Protein AF-A0A1Q6KIQ5-F1 (afdb_monomer_lite)

Radius of gyration: 28.51 Å; chains: 1; bounding box: 47×55×79 Å

Secondary structure (DSSP, 8-state):
-HHHHHHHHHHHHHHTHHHHHHHHHHHHHHHHHHHHHHHHHHHHHHHHHHHHHHHT--S-----TT---HHHHHHHHTSTT--------EEEEEEEETTEEEEEEEE---SSSSPPP--SS---SSTT-----HHHHHHTT--TT-----

Structure (mmCIF, N/CA/C/O backbone):
data_AF-A0A1Q6KIQ5-F1
#
_entry.id   AF-A0A1Q6KIQ5-F1
#
loop_
_atom_site.group_PDB
_atom_site.id
_atom_site.type_symbol
_atom_site.label_atom_id
_atom_site.label_alt_id
_atom_site.label_comp_id
_atom_site.label_asym_id
_atom_site.label_entity_id
_atom_site.label_seq_id
_atom_site.pdbx_PDB_ins_code
_atom_site.Cartn_x
_atom_site.Cartn_y
_atom_site.Cartn_z
_atom_site.occupancy
_atom_site.B_iso_or_equiv
_atom_site.auth_seq_id
_atom_site.auth_comp_id
_atom_site.auth_asym_id
_atom_site.auth_atom_id
_atom_site.pdbx_PDB_model_num
ATOM 1 N N . MET A 1 1 ? -16.062 28.911 47.252 1.00 58.94 1 MET A N 1
ATOM 2 C CA . MET A 1 1 ? -17.415 28.536 46.757 1.00 58.94 1 MET A CA 1
ATOM 3 C C . MET A 1 1 ? -17.398 27.564 45.569 1.00 58.94 1 MET A C 1
ATOM 5 O O . MET A 1 1 ? -18.217 26.653 45.575 1.00 58.94 1 MET A O 1
ATOM 9 N N . LYS A 1 2 ? -16.454 27.663 44.613 1.00 57.84 2 LYS A N 1
ATOM 10 C CA . LYS A 1 2 ? -16.356 26.760 43.439 1.00 57.84 2 LYS A CA 1
ATOM 11 C C . LYS A 1 2 ? -16.316 25.251 43.774 1.00 57.84 2 LYS A C 1
ATOM 13 O O . LYS A 1 2 ? -17.061 24.479 43.181 1.00 57.84 2 LYS A O 1
ATOM 18 N N . ASN A 1 3 ? -15.563 24.837 44.799 1.00 71.06 3 ASN A N 1
ATOM 19 C CA . ASN A 1 3 ? -15.445 23.413 45.170 1.00 71.06 3 ASN A CA 1
ATOM 20 C C . ASN A 1 3 ? -16.732 22.791 45.744 1.00 71.06 3 ASN A C 1
ATOM 22 O O . ASN A 1 3 ? -16.953 21.591 45.592 1.00 71.06 3 ASN A O 1
ATOM 26 N N . LYS A 1 4 ? -17.608 23.584 46.382 1.00 82.38 4 LYS A N 1
ATOM 27 C CA . LYS A 1 4 ? -18.883 23.071 46.921 1.00 82.38 4 LYS A CA 1
ATOM 28 C C . LYS A 1 4 ? -19.894 22.777 45.807 1.00 82.38 4 LYS A C 1
ATOM 30 O O . LYS A 1 4 ? -20.629 21.802 45.917 1.00 82.38 4 LYS A O 1
ATOM 35 N N . LEU A 1 5 ? -19.887 23.572 44.734 1.00 86.25 5 LEU A N 1
ATOM 36 C CA . LEU A 1 5 ? -20.723 23.372 43.544 1.00 86.25 5 LEU A CA 1
ATOM 37 C C . LEU A 1 5 ? -20.351 22.087 42.799 1.00 86.25 5 LEU A C 1
ATOM 39 O O . LEU A 1 5 ? -21.216 21.245 42.577 1.00 86.25 5 LEU A O 1
ATOM 43 N N . LEU A 1 6 ? -19.061 21.890 42.505 1.00 86.69 6 LEU A N 1
ATOM 44 C CA . LEU A 1 6 ? -18.569 20.666 41.859 1.00 86.69 6 LEU A CA 1
ATOM 45 C C . LEU A 1 6 ? -18.907 19.419 42.687 1.00 86.69 6 LEU A C 1
ATOM 47 O O . LEU A 1 6 ? -19.462 18.459 42.159 1.00 86.69 6 LEU A O 1
ATOM 51 N N . LYS A 1 7 ? -18.681 19.461 44.007 1.00 85.56 7 LYS A N 1
ATOM 52 C CA . LYS A 1 7 ? -19.049 18.360 44.913 1.00 85.56 7 LYS A CA 1
ATOM 53 C C . LYS A 1 7 ? -20.551 18.051 44.877 1.00 85.56 7 LYS A C 1
ATOM 55 O O . LYS A 1 7 ? -20.936 16.884 44.905 1.00 85.56 7 LYS A O 1
ATOM 60 N N . HIS A 1 8 ? -21.396 19.077 44.783 1.00 89.19 8 HIS A N 1
ATOM 61 C CA . HIS A 1 8 ? -22.842 18.907 44.640 1.00 89.19 8 HIS A CA 1
ATOM 62 C C . HIS A 1 8 ? -23.243 18.288 43.296 1.00 89.19 8 HIS A C 1
ATOM 64 O O . HIS A 1 8 ? -24.142 17.449 43.269 1.00 89.19 8 HIS A O 1
ATOM 70 N N . ILE A 1 9 ? -22.581 18.673 42.202 1.00 88.69 9 ILE A N 1
ATOM 71 C CA . ILE A 1 9 ? -22.817 18.120 40.862 1.00 88.69 9 ILE A CA 1
ATOM 72 C C . ILE A 1 9 ? -22.473 16.628 40.837 1.00 88.69 9 ILE A C 1
ATOM 74 O O . ILE A 1 9 ? -23.324 15.819 40.478 1.00 88.69 9 ILE A O 1
ATOM 78 N N . PHE A 1 10 ? -21.282 16.240 41.307 1.00 88.00 10 PHE A N 1
ATOM 79 C CA . PHE A 1 10 ? -20.880 14.829 41.359 1.00 88.00 10 PHE A CA 1
ATOM 80 C C . PHE A 1 10 ? -21.788 13.988 42.259 1.00 88.00 10 PHE A C 1
ATOM 82 O O . PHE A 1 10 ? -22.134 12.862 41.905 1.00 88.00 10 PHE A O 1
ATOM 89 N N . LYS A 1 11 ? -22.229 14.541 43.398 1.00 88.88 11 LYS A N 1
ATOM 90 C CA . LYS A 1 11 ? -23.205 13.868 44.261 1.00 88.88 11 LYS A CA 1
ATOM 91 C C . LYS A 1 11 ? -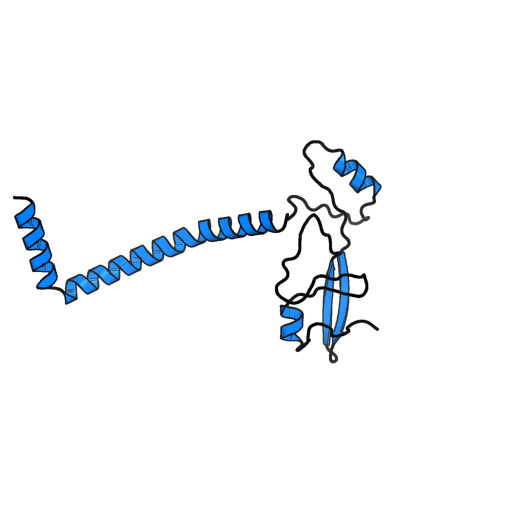24.530 13.637 43.525 1.00 88.88 11 LYS A C 1
ATOM 93 O O . LYS A 1 11 ? -25.008 12.512 43.501 1.00 88.88 11 LYS A O 1
ATOM 98 N N . LYS A 1 12 ? -25.065 14.653 42.836 1.00 88.25 12 LYS A N 1
ATOM 99 C CA . LYS A 1 12 ? -26.298 14.518 42.038 1.00 88.25 12 LYS A CA 1
ATOM 100 C C . LYS A 1 12 ? -26.174 13.519 40.885 1.00 88.25 12 LYS A C 1
ATOM 102 O O . LYS A 1 12 ? -27.143 12.813 40.613 1.00 88.25 12 LYS A O 1
ATOM 107 N N . ILE A 1 13 ? -25.017 13.461 40.220 1.00 89.81 13 ILE A N 1
ATOM 108 C CA . ILE A 1 13 ? -24.728 12.469 39.171 1.00 89.81 13 ILE A CA 1
ATOM 109 C C . ILE A 1 13 ? -24.772 11.057 39.759 1.00 89.81 13 ILE A C 1
ATOM 111 O O . ILE A 1 13 ? -25.407 10.178 39.182 1.00 89.81 13 ILE A O 1
ATOM 115 N N . LYS A 1 14 ? -24.155 10.849 40.929 1.00 87.50 14 LYS A N 1
ATOM 116 C CA . LYS A 1 14 ? -24.178 9.560 41.632 1.00 87.50 14 LYS A CA 1
ATOM 117 C C . LYS A 1 14 ? -25.593 9.172 42.070 1.00 87.50 14 LYS A C 1
ATOM 119 O O . LYS A 1 14 ? -25.982 8.024 41.881 1.00 87.50 14 LYS A O 1
ATOM 124 N N . ASP A 1 15 ? -26.360 10.130 42.585 1.00 89.94 15 ASP A N 1
ATOM 125 C CA . ASP A 1 15 ? -27.738 9.914 43.039 1.00 89.94 15 ASP A CA 1
ATOM 126 C C . ASP A 1 15 ? -28.702 9.611 41.866 1.00 89.94 15 ASP A C 1
ATOM 128 O O . ASP A 1 15 ? -29.697 8.921 42.055 1.00 89.94 15 ASP A O 1
ATOM 132 N N . 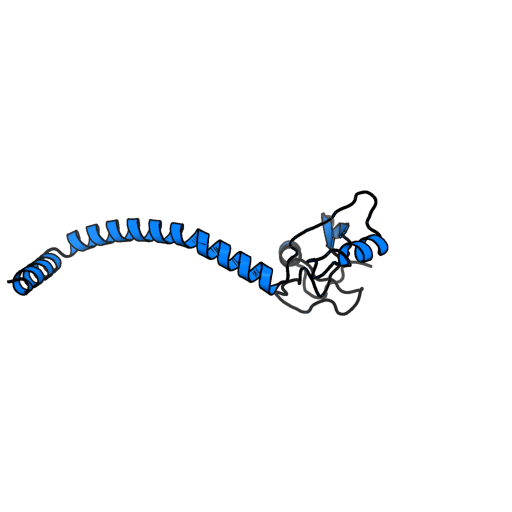ASN A 1 16 ? -28.404 10.073 40.640 1.00 91.12 16 ASN A N 1
ATOM 133 C CA . ASN A 1 16 ? -29.207 9.843 39.423 1.00 91.12 16 ASN A CA 1
ATOM 134 C C . ASN A 1 16 ? -28.423 9.114 38.316 1.00 91.12 16 ASN A C 1
ATOM 136 O O . ASN A 1 16 ? -28.537 9.439 37.127 1.00 91.12 16 ASN A O 1
ATOM 140 N N . ASN A 1 17 ? -27.626 8.118 38.701 1.00 87.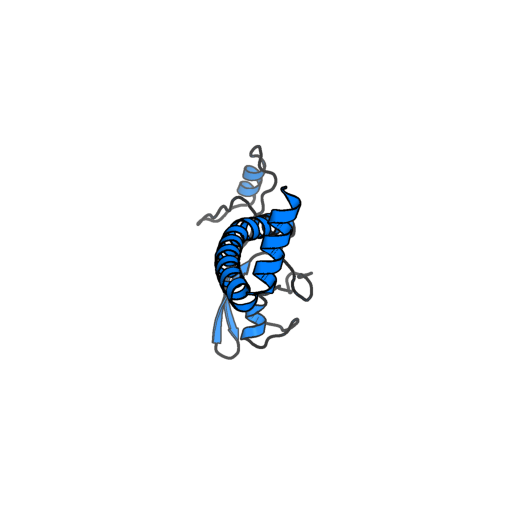25 17 ASN A N 1
ATOM 141 C CA . ASN A 1 17 ? -26.668 7.447 37.821 1.00 87.25 17 ASN A CA 1
ATOM 142 C C . ASN A 1 17 ? -27.278 6.888 36.518 1.00 87.25 17 ASN A C 1
ATOM 144 O O . ASN A 1 17 ? -26.696 7.079 35.455 1.00 87.25 17 ASN A O 1
ATOM 148 N N . LYS A 1 18 ? -28.464 6.263 36.563 1.00 93.69 18 LYS A N 1
ATOM 149 C CA . LYS A 1 18 ? -29.116 5.652 35.386 1.00 93.69 18 LYS A CA 1
ATOM 150 C C . LYS A 1 18 ? -29.459 6.680 34.304 1.00 93.69 18 LYS A C 1
ATOM 152 O O . LYS A 1 18 ? -29.190 6.461 33.127 1.00 93.69 18 LYS A O 1
ATOM 157 N N . ARG A 1 19 ? -30.029 7.822 34.704 1.00 91.81 19 ARG A N 1
ATOM 158 C CA . ARG A 1 19 ? -30.416 8.897 33.776 1.00 91.81 19 ARG A CA 1
ATOM 159 C C . ARG A 1 19 ? -29.190 9.610 33.216 1.00 91.81 19 ARG A C 1
ATOM 161 O O . ARG A 1 19 ? -29.153 9.908 32.028 1.00 91.81 19 ARG A O 1
ATOM 168 N N . PHE A 1 20 ? -28.189 9.857 34.061 1.00 93.31 20 PHE A N 1
ATOM 169 C CA . PHE A 1 20 ? -26.930 10.446 33.614 1.00 93.31 20 PHE A CA 1
ATOM 170 C C . PHE A 1 20 ? -26.218 9.545 32.601 1.00 93.31 20 PHE A C 1
ATOM 172 O O . PHE A 1 20 ? -25.807 10.031 31.554 1.00 93.31 20 PHE A O 1
ATOM 179 N N . LEU A 1 21 ? -26.139 8.238 32.874 1.00 94.31 21 LEU A N 1
ATOM 180 C CA . LEU A 1 21 ? -25.511 7.277 31.972 1.00 94.31 21 LEU A CA 1
ATOM 181 C C . LEU A 1 21 ? -26.214 7.237 30.610 1.00 94.31 21 LEU A C 1
ATOM 183 O O . LEU A 1 21 ? -25.541 7.243 29.591 1.00 94.31 21 LEU A O 1
ATOM 187 N N . SER A 1 22 ? -27.550 7.281 30.576 1.00 96.19 22 SER A N 1
ATOM 188 C CA . SER A 1 22 ? -28.300 7.334 29.314 1.00 96.19 22 SER A CA 1
ATOM 189 C C . SER A 1 22 ? -27.972 8.580 28.478 1.00 96.19 22 SER A C 1
ATOM 191 O O . SER A 1 22 ? -27.694 8.448 27.287 1.00 96.19 22 SER A O 1
ATOM 193 N N . LEU A 1 23 ? -27.948 9.772 29.088 1.00 95.06 23 LEU A N 1
ATOM 194 C CA . LEU A 1 23 ? -27.571 11.008 28.386 1.00 95.06 23 LEU A CA 1
ATOM 195 C C . LEU A 1 23 ? -26.109 10.977 27.933 1.00 95.06 23 LEU A C 1
ATOM 197 O O . LEU A 1 23 ? -25.799 11.409 26.825 1.00 95.06 23 LEU A O 1
ATOM 201 N N . PHE A 1 24 ? -25.222 10.456 28.780 1.00 95.31 24 PHE A N 1
ATOM 202 C CA . PHE A 1 24 ? -23.814 10.300 28.451 1.00 95.31 24 PHE A CA 1
ATOM 203 C C . PHE A 1 24 ? -23.632 9.372 27.251 1.00 95.31 24 PHE A C 1
ATOM 205 O O . PHE A 1 24 ? -22.959 9.756 26.306 1.00 95.31 24 PHE A O 1
ATOM 212 N N . CYS A 1 25 ? -24.270 8.198 27.242 1.00 96.75 25 CYS A N 1
ATOM 213 C CA . CYS A 1 25 ? -24.205 7.266 26.119 1.00 96.75 25 CYS A CA 1
ATOM 214 C C . CYS A 1 25 ? -24.757 7.883 24.830 1.00 96.75 25 CYS A C 1
ATOM 216 O O . CYS A 1 25 ? -24.138 7.723 23.786 1.00 96.75 25 CYS A O 1
ATOM 218 N N . MET A 1 26 ? -25.868 8.625 24.892 1.00 96.69 26 MET A N 1
ATOM 219 C CA . MET A 1 26 ? -26.428 9.308 23.718 1.00 96.69 26 MET A CA 1
ATOM 220 C C . MET A 1 26 ? -25.455 10.350 23.146 1.00 96.69 26 MET A C 1
ATOM 222 O O . MET A 1 26 ? -25.216 10.377 21.940 1.00 96.69 26 MET A O 1
ATOM 226 N N . ALA A 1 27 ? -24.859 11.178 24.008 1.00 96.75 27 ALA A N 1
ATOM 227 C CA . ALA A 1 27 ? -23.876 12.178 23.595 1.00 96.75 27 ALA A CA 1
ATOM 228 C C . ALA A 1 27 ? -22.572 11.535 23.095 1.00 96.75 27 ALA A C 1
ATOM 230 O O . ALA A 1 27 ? -22.039 11.942 22.067 1.00 96.75 27 ALA A O 1
ATOM 231 N N . PHE A 1 28 ? -22.083 10.509 23.794 1.00 97.31 28 PHE A N 1
ATOM 232 C CA . PHE A 1 28 ? -20.885 9.757 23.432 1.00 97.31 28 PHE A CA 1
ATOM 233 C C . PHE A 1 28 ? -21.041 9.083 22.072 1.00 97.31 28 PHE A C 1
ATOM 235 O O . PHE A 1 28 ? -20.135 9.170 21.253 1.00 97.31 28 PHE A O 1
ATOM 242 N N . LEU A 1 29 ? -22.199 8.471 21.807 1.00 97.31 29 LEU A N 1
ATOM 243 C CA . LEU A 1 29 ? -22.504 7.876 20.512 1.00 97.31 29 LEU A CA 1
ATOM 244 C C . LEU A 1 29 ? -22.470 8.951 19.415 1.00 97.31 29 LEU A C 1
ATOM 246 O O . LEU A 1 29 ? -21.748 8.799 18.438 1.00 97.31 29 LEU A O 1
ATOM 250 N N . GLY A 1 30 ? -23.177 10.070 19.601 1.00 97.38 30 GLY A N 1
ATOM 251 C CA . GLY A 1 30 ? -23.216 11.146 18.605 1.00 97.38 30 GLY A CA 1
ATOM 252 C C . GLY A 1 30 ? -21.833 11.718 18.279 1.00 97.38 30 GLY A C 1
ATOM 253 O O . GLY A 1 30 ? -21.465 11.820 17.111 1.00 97.38 30 GLY A O 1
ATOM 254 N N . VAL A 1 31 ? -21.045 12.043 19.308 1.00 97.06 31 VAL A N 1
ATOM 255 C CA . VAL A 1 31 ? -19.691 12.583 19.123 1.00 97.06 31 VAL A CA 1
ATOM 256 C C . VAL A 1 31 ? -18.752 11.521 18.557 1.00 97.06 31 VAL A C 1
ATOM 258 O O . VAL A 1 31 ? -18.027 11.819 17.618 1.00 97.06 31 VAL A O 1
ATOM 261 N N . GLY A 1 32 ? -18.793 10.290 19.070 1.00 96.88 32 GLY A N 1
ATOM 262 C CA . GLY A 1 32 ? -17.922 9.198 18.637 1.00 96.88 32 GLY A CA 1
ATOM 263 C C . GLY A 1 32 ? -18.107 8.837 17.164 1.00 96.88 32 GLY A C 1
ATOM 264 O O . GLY A 1 32 ? -17.119 8.685 16.450 1.00 96.88 32 GLY A O 1
ATOM 265 N N . PHE A 1 33 ? -19.353 8.771 16.682 1.00 96.25 33 PHE A N 1
ATOM 266 C CA . PHE A 1 33 ? -19.632 8.567 15.257 1.00 96.25 33 PHE A CA 1
ATOM 267 C C . PHE A 1 33 ? -19.131 9.734 14.406 1.00 96.25 33 PHE A C 1
ATOM 269 O O . PHE A 1 33 ? -18.476 9.506 13.391 1.00 96.25 33 PHE A O 1
ATOM 276 N N . PHE A 1 34 ? -19.400 10.974 14.826 1.00 96.00 34 PHE A N 1
ATOM 277 C CA . PHE A 1 34 ? -18.945 12.157 14.097 1.00 96.00 34 PHE A CA 1
ATOM 278 C C . PHE A 1 34 ? -17.418 12.196 13.985 1.00 96.00 34 PHE A C 1
ATOM 280 O O . PHE A 1 34 ? -16.883 12.321 12.886 1.00 96.00 34 PHE A O 1
ATOM 287 N N . THR A 1 35 ? -16.710 12.026 15.104 1.00 96.19 35 THR A N 1
ATOM 288 C CA . THR A 1 35 ? -15.244 12.020 15.114 1.00 96.19 35 THR A CA 1
ATOM 289 C C . THR A 1 35 ? -14.678 10.836 14.344 1.00 96.19 35 THR A C 1
ATOM 291 O O . THR A 1 35 ? -13.702 11.008 13.630 1.00 96.19 35 THR A O 1
ATOM 294 N N . GLY A 1 36 ? -15.302 9.656 14.443 1.00 95.19 36 GLY A N 1
ATOM 295 C CA . GLY A 1 36 ? -14.867 8.463 13.720 1.00 95.19 36 GLY A CA 1
ATOM 296 C C . GLY A 1 36 ? -14.884 8.679 12.210 1.00 95.19 36 GLY A C 1
ATOM 297 O O . GLY A 1 36 ? -13.856 8.528 11.561 1.00 95.19 36 GLY A O 1
ATOM 298 N N . ILE A 1 37 ? -16.018 9.128 11.663 1.00 95.31 37 ILE A N 1
ATOM 299 C CA . ILE A 1 37 ? -16.152 9.405 10.224 1.00 95.31 37 ILE A CA 1
ATOM 300 C C . ILE A 1 37 ? -15.193 10.522 9.790 1.00 95.31 37 ILE A C 1
ATOM 302 O O . ILE A 1 37 ? -14.550 10.413 8.747 1.00 95.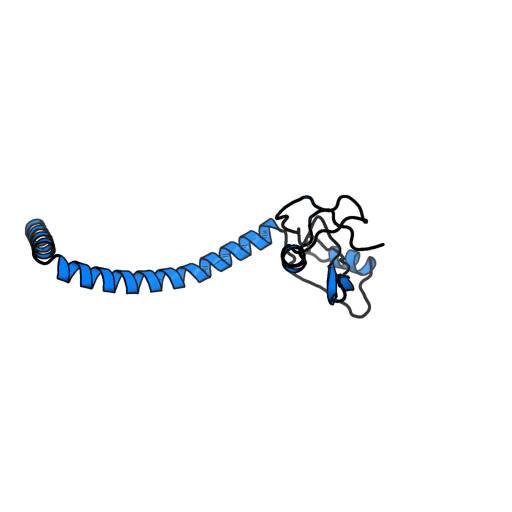31 37 ILE A O 1
ATOM 306 N N . GLN A 1 38 ? -15.067 11.580 10.598 1.00 95.44 38 GLN A N 1
ATOM 307 C CA . GLN A 1 38 ? -14.183 12.706 10.300 1.00 95.44 38 GLN A CA 1
ATOM 308 C C . GLN A 1 38 ? -12.705 12.289 10.238 1.00 95.44 38 GLN A C 1
ATOM 310 O O . GLN A 1 38 ? -11.964 12.835 9.422 1.00 95.44 38 GLN A O 1
ATOM 315 N N . SER A 1 39 ? -12.277 11.341 11.077 1.00 95.50 39 SER A N 1
ATOM 316 C CA . SER A 1 39 ? -10.903 10.825 11.104 1.00 95.50 39 SER A CA 1
ATOM 317 C C . SER A 1 39 ? -10.601 9.841 9.972 1.00 95.50 39 SER A C 1
ATOM 319 O O . SER A 1 39 ? -9.477 9.830 9.479 1.00 95.50 39 SER A O 1
ATOM 321 N N . CYS A 1 40 ? -11.593 9.081 9.492 1.00 95.69 40 CYS A N 1
ATOM 322 C CA . CYS A 1 40 ? -11.383 8.099 8.423 1.00 95.69 40 CYS A CA 1
ATOM 323 C C . CYS A 1 40 ? -10.799 8.705 7.138 1.00 95.69 40 CYS A C 1
ATOM 325 O O . CYS A 1 40 ? -9.954 8.083 6.502 1.00 95.69 40 CYS A O 1
ATOM 327 N N . GLY A 1 41 ? -11.240 9.905 6.743 1.00 94.31 41 GLY A N 1
ATOM 328 C CA . GLY A 1 41 ? -10.762 10.559 5.520 1.00 94.31 41 GLY A CA 1
ATOM 329 C C . GLY A 1 41 ? -9.257 10.863 5.555 1.00 94.31 41 GLY A C 1
ATOM 330 O O . GLY A 1 41 ? -8.524 10.352 4.709 1.00 94.31 41 GLY A O 1
ATOM 331 N N . PRO A 1 42 ? -8.779 11.660 6.531 1.00 95.38 42 PRO A N 1
ATOM 332 C CA . PRO A 1 42 ? -7.355 11.926 6.719 1.00 95.38 42 PRO A CA 1
ATOM 333 C C . PRO A 1 42 ? -6.511 10.659 6.885 1.00 95.38 42 PRO A C 1
ATOM 335 O O . PRO A 1 42 ? -5.424 10.586 6.316 1.00 95.38 42 PRO A O 1
ATOM 338 N N . ASP A 1 43 ? -7.012 9.661 7.618 1.00 96.56 43 ASP A N 1
ATOM 339 C CA . ASP A 1 43 ? -6.287 8.406 7.825 1.00 96.56 43 ASP A CA 1
ATOM 340 C C . ASP A 1 43 ? -6.128 7.629 6.511 1.00 96.56 43 ASP A C 1
ATOM 342 O O . ASP A 1 43 ? -5.024 7.196 6.195 1.00 96.56 43 ASP A O 1
ATOM 346 N N . MET A 1 44 ? -7.184 7.525 5.695 1.00 95.75 44 MET A N 1
ATOM 347 C CA . MET A 1 44 ? -7.119 6.871 4.383 1.00 95.75 44 MET A CA 1
ATOM 348 C C . MET A 1 44 ? -6.137 7.574 3.442 1.00 95.75 44 MET A C 1
ATOM 350 O O . MET A 1 44 ? -5.357 6.904 2.769 1.00 95.75 44 MET A O 1
ATOM 354 N N . LEU A 1 45 ? -6.147 8.911 3.415 1.00 96.31 45 LEU A N 1
ATOM 355 C CA . LEU A 1 45 ? -5.205 9.688 2.606 1.00 96.31 45 LEU A CA 1
ATOM 356 C C . LEU A 1 45 ? -3.764 9.439 3.044 1.00 96.31 45 LEU A C 1
ATOM 358 O O . LEU A 1 45 ? -2.913 9.182 2.204 1.00 96.31 45 LEU A O 1
ATOM 362 N N . LYS A 1 46 ? -3.501 9.451 4.353 1.00 96.88 46 LYS A N 1
ATOM 363 C CA . LYS A 1 46 ? -2.167 9.187 4.894 1.00 96.88 46 LYS A CA 1
ATOM 364 C C . LYS A 1 46 ? -1.699 7.759 4.613 1.00 96.88 46 LYS A C 1
ATOM 366 O O . LYS A 1 46 ? -0.529 7.543 4.323 1.00 96.88 46 LYS A O 1
ATOM 371 N N . THR A 1 47 ? -2.594 6.777 4.708 1.00 96.19 47 THR A N 1
ATOM 372 C CA . THR A 1 47 ? -2.276 5.391 4.347 1.00 96.19 47 THR A CA 1
ATOM 373 C C . THR A 1 47 ? -1.953 5.265 2.863 1.00 96.19 47 THR A C 1
ATOM 375 O O . THR A 1 47 ? -1.001 4.569 2.526 1.00 96.19 47 THR A O 1
ATOM 378 N N . LEU A 1 48 ? -2.706 5.939 1.989 1.00 94.56 48 LEU A N 1
ATOM 379 C CA . LEU A 1 48 ? -2.448 5.930 0.551 1.00 94.56 48 LEU A CA 1
ATOM 380 C C . LEU A 1 48 ? -1.107 6.593 0.210 1.00 94.56 48 LEU A C 1
ATOM 382 O O . LEU A 1 48 ? -0.338 6.025 -0.553 1.00 94.56 48 LEU A O 1
ATOM 386 N N . ASP A 1 49 ? -0.825 7.746 0.815 1.00 95.69 49 ASP A N 1
ATOM 387 C CA . ASP A 1 49 ? 0.423 8.501 0.646 1.00 95.69 49 ASP A CA 1
ATOM 388 C C . ASP A 1 49 ? 1.634 7.649 1.048 1.00 95.69 49 ASP A C 1
ATOM 390 O O . ASP A 1 49 ? 2.521 7.389 0.239 1.00 95.69 49 ASP A O 1
ATOM 394 N N . ASN A 1 50 ? 1.589 7.060 2.250 1.00 95.19 50 ASN A N 1
ATOM 395 C CA . ASN A 1 50 ? 2.616 6.126 2.709 1.00 95.19 50 ASN A CA 1
ATOM 396 C C . ASN A 1 50 ? 2.774 4.928 1.758 1.00 95.19 50 ASN A C 1
ATOM 398 O O . ASN A 1 50 ? 3.892 4.509 1.476 1.00 95.19 50 ASN A O 1
ATOM 402 N N . TYR A 1 51 ? 1.667 4.364 1.267 1.00 93.31 51 TYR A N 1
ATOM 403 C CA . TYR A 1 51 ? 1.709 3.233 0.341 1.00 93.31 51 TYR A CA 1
ATOM 404 C C . TYR A 1 51 ? 2.355 3.620 -0.999 1.00 93.31 51 TYR A C 1
ATOM 406 O O . TYR A 1 51 ? 3.105 2.823 -1.564 1.00 93.31 51 TYR A O 1
ATOM 414 N N . TYR A 1 52 ? 2.102 4.827 -1.509 1.00 94.12 52 TYR A N 1
ATOM 415 C CA . TYR A 1 52 ? 2.697 5.305 -2.760 1.00 94.12 52 TYR A CA 1
ATOM 416 C C . TYR A 1 52 ? 4.193 5.570 -2.604 1.00 94.12 52 TYR A C 1
ATOM 418 O O . TYR A 1 52 ? 4.977 5.119 -3.444 1.00 94.12 52 TYR A O 1
ATOM 426 N N . ASP A 1 53 ? 4.588 6.196 -1.496 1.00 92.94 53 ASP A N 1
ATOM 427 C CA . ASP A 1 53 ? 5.986 6.469 -1.169 1.00 92.94 53 ASP A CA 1
ATOM 428 C C . ASP A 1 53 ? 6.796 5.178 -0.966 1.00 92.94 53 ASP A C 1
ATOM 430 O O . ASP A 1 53 ? 7.884 5.024 -1.525 1.00 92.94 53 ASP A O 1
ATOM 434 N N . GLU A 1 54 ? 6.269 4.213 -0.204 1.00 92.62 54 GLU A N 1
ATOM 435 C CA . GLU A 1 54 ? 6.956 2.943 0.073 1.00 92.62 54 GLU A CA 1
ATOM 436 C C . GLU A 1 54 ? 7.171 2.104 -1.196 1.00 92.62 54 GLU A C 1
ATOM 438 O O . GLU A 1 54 ? 8.211 1.452 -1.347 1.00 92.62 54 GLU A O 1
ATOM 443 N N . ASN A 1 55 ? 6.216 2.142 -2.131 1.00 92.00 55 ASN A N 1
ATOM 444 C CA . ASN A 1 55 ? 6.256 1.347 -3.360 1.00 92.00 55 ASN A CA 1
ATOM 445 C C . ASN A 1 55 ? 6.817 2.109 -4.574 1.00 92.00 55 ASN A C 1
ATOM 447 O O . ASN A 1 55 ? 6.910 1.529 -5.660 1.00 92.00 55 ASN A O 1
ATOM 451 N N . ASN A 1 56 ? 7.235 3.369 -4.402 1.00 93.44 56 ASN A N 1
ATOM 452 C CA . ASN A 1 56 ? 7.711 4.251 -5.474 1.00 93.44 56 ASN A CA 1
ATOM 453 C C . ASN A 1 56 ? 6.759 4.237 -6.686 1.00 93.44 56 ASN A C 1
ATOM 455 O O . ASN A 1 56 ? 7.156 3.894 -7.805 1.00 93.44 56 ASN A O 1
ATOM 459 N N . VAL A 1 57 ? 5.473 4.492 -6.429 1.00 92.75 57 VAL A N 1
ATOM 460 C CA . VAL A 1 57 ? 4.426 4.527 -7.463 1.00 92.75 57 VAL A CA 1
ATOM 461 C C . VAL A 1 57 ? 4.668 5.715 -8.399 1.00 92.75 57 VAL A C 1
ATOM 463 O O . VAL A 1 57 ? 5.115 6.768 -7.955 1.00 92.75 57 VAL A O 1
ATOM 466 N N . TYR A 1 58 ? 4.413 5.553 -9.702 1.00 92.38 58 TYR A N 1
ATOM 467 C CA . TYR A 1 58 ? 4.588 6.657 -10.654 1.00 92.38 58 TYR A CA 1
ATOM 468 C C . TYR A 1 58 ? 3.609 7.810 -10.414 1.00 92.38 58 TYR A C 1
ATOM 470 O O . TYR A 1 58 ? 2.447 7.604 -10.069 1.00 92.38 58 TYR A O 1
ATOM 478 N N . ASP A 1 59 ? 4.053 9.020 -10.751 1.00 92.38 59 ASP A N 1
ATOM 479 C CA . ASP A 1 59 ? 3.186 10.198 -10.850 1.00 92.38 59 ASP A CA 1
ATOM 480 C C . ASP A 1 59 ? 2.492 10.303 -12.220 1.00 92.38 59 ASP A C 1
ATOM 482 O O . ASP A 1 59 ? 1.382 10.823 -12.333 1.00 92.38 59 ASP A O 1
ATOM 486 N N . ILE A 1 60 ? 3.160 9.837 -13.286 1.00 92.75 60 ILE A N 1
ATOM 487 C CA . ILE A 1 60 ? 2.722 9.994 -14.679 1.00 92.75 60 ILE A CA 1
ATOM 488 C C . ILE A 1 60 ? 2.853 8.667 -15.427 1.00 92.75 60 ILE A C 1
ATOM 490 O O . ILE A 1 60 ? 3.912 8.042 -15.431 1.00 92.75 60 ILE A O 1
ATOM 494 N N . GLU A 1 61 ? 1.787 8.290 -16.132 1.00 92.94 61 GLU A N 1
ATOM 495 C CA . GLU A 1 61 ? 1.764 7.170 -17.071 1.00 92.94 61 GLU A CA 1
ATOM 496 C C . GLU A 1 61 ? 1.590 7.691 -18.501 1.00 92.94 61 GLU A C 1
ATOM 498 O O . GLU A 1 61 ? 0.702 8.500 -18.779 1.00 92.94 61 GLU A O 1
ATOM 503 N N . ILE A 1 62 ? 2.441 7.226 -19.417 1.00 91.75 62 ILE A N 1
ATOM 504 C CA . ILE A 1 62 ? 2.386 7.587 -20.836 1.00 91.75 62 ILE A CA 1
ATOM 505 C C . ILE A 1 62 ? 2.073 6.327 -21.634 1.00 91.75 62 ILE A C 1
ATOM 507 O O . ILE A 1 62 ? 2.854 5.378 -21.646 1.00 91.75 62 ILE A O 1
ATOM 511 N N . ILE A 1 63 ? 0.942 6.341 -22.336 1.00 90.94 63 ILE A N 1
ATOM 512 C CA . ILE A 1 63 ? 0.489 5.232 -23.178 1.00 90.94 63 ILE A CA 1
ATOM 513 C C . ILE A 1 63 ? 0.385 5.731 -24.617 1.00 90.94 63 ILE A C 1
ATOM 515 O O . ILE A 1 63 ? -0.228 6.762 -24.888 1.00 90.94 63 ILE A O 1
ATOM 519 N N . SER A 1 64 ? 0.973 4.981 -25.547 1.00 88.25 64 SER A N 1
ATOM 520 C CA . SER A 1 64 ? 0.929 5.258 -26.984 1.00 88.25 64 SER A CA 1
ATOM 521 C C . SER A 1 64 ? 0.309 4.079 -27.722 1.00 88.25 64 SER A C 1
ATOM 523 O O . SER A 1 64 ? 0.699 2.930 -27.517 1.00 88.25 64 SER A O 1
ATOM 525 N N . ASN A 1 65 ? -0.626 4.361 -28.629 1.00 86.38 65 ASN A N 1
ATOM 526 C CA . ASN A 1 65 ? -1.236 3.357 -29.504 1.00 86.38 65 ASN A CA 1
ATOM 527 C C . ASN A 1 65 ? -0.247 2.771 -30.526 1.00 86.38 65 ASN A C 1
ATOM 529 O O . ASN A 1 65 ? -0.430 1.642 -30.971 1.00 86.38 65 ASN A O 1
ATOM 533 N N . LEU A 1 66 ? 0.786 3.531 -30.901 1.00 88.44 66 LEU A N 1
ATOM 534 C CA . LEU A 1 66 ? 1.840 3.101 -31.827 1.00 88.44 66 LEU A CA 1
ATOM 535 C C . LEU A 1 66 ? 3.031 2.451 -31.103 1.00 88.44 66 LEU A C 1
ATOM 537 O O . LEU A 1 66 ? 3.992 2.039 -31.749 1.00 88.44 66 LEU A O 1
ATOM 541 N N . GLY A 1 67 ? 2.958 2.347 -29.774 1.00 86.31 67 GLY A N 1
ATOM 542 C CA . GLY A 1 67 ? 4.067 1.949 -28.917 1.00 86.31 67 GLY A CA 1
ATOM 543 C C . GLY A 1 67 ? 5.001 3.112 -28.583 1.00 86.31 67 GLY A C 1
ATOM 544 O O . GLY A 1 67 ? 4.886 4.214 -29.125 1.00 86.31 67 GLY A O 1
ATOM 545 N N . LEU A 1 68 ? 5.905 2.852 -27.642 1.00 91.19 68 LEU A N 1
ATOM 546 C CA . LEU A 1 68 ? 7.002 3.737 -27.264 1.00 91.19 68 LEU A CA 1
ATOM 547 C C . LEU A 1 68 ? 8.311 3.006 -27.537 1.00 91.19 68 LEU A C 1
ATOM 549 O O . LEU A 1 68 ? 8.422 1.799 -27.310 1.00 91.19 68 LEU A O 1
ATOM 553 N N . THR A 1 69 ? 9.296 3.731 -28.043 1.00 93.00 69 THR A N 1
ATOM 554 C CA . THR A 1 69 ? 10.622 3.199 -28.335 1.00 93.00 69 THR A CA 1
ATOM 555 C C . THR A 1 69 ? 11.596 3.521 -27.209 1.00 93.00 69 THR A C 1
ATOM 557 O O . THR A 1 69 ? 11.390 4.436 -26.412 1.00 93.00 69 THR A O 1
ATOM 560 N N . ASN A 1 70 ? 12.725 2.812 -27.179 1.00 91.56 70 ASN A N 1
ATOM 561 C CA . ASN A 1 70 ? 13.804 3.138 -26.247 1.00 91.56 70 ASN A CA 1
ATOM 562 C C . ASN A 1 70 ? 14.334 4.568 -26.449 1.00 91.56 70 ASN A C 1
ATOM 564 O O . ASN A 1 70 ? 14.794 5.176 -25.491 1.00 91.56 70 ASN A O 1
ATOM 568 N N . ASN A 1 71 ? 14.237 5.126 -27.662 1.00 94.06 71 ASN A N 1
ATOM 569 C CA . ASN A 1 71 ? 14.623 6.513 -27.907 1.00 94.06 71 ASN A CA 1
ATOM 570 C C . ASN A 1 71 ? 13.687 7.495 -27.188 1.00 94.06 71 ASN A C 1
ATOM 572 O O . ASN A 1 71 ? 14.159 8.467 -26.613 1.00 94.06 71 ASN A O 1
ATOM 576 N N . ASP A 1 72 ? 12.383 7.210 -27.154 1.00 92.75 72 ASP A N 1
ATOM 577 C CA . ASP A 1 72 ? 11.407 8.044 -26.442 1.00 92.75 72 ASP A CA 1
ATOM 578 C C . ASP A 1 72 ? 11.681 8.044 -24.933 1.00 92.75 72 ASP A C 1
ATOM 580 O O . ASP A 1 72 ? 11.642 9.092 -24.294 1.00 92.75 72 ASP A O 1
ATOM 584 N N . ILE A 1 73 ? 12.046 6.886 -24.371 1.00 92.81 73 ILE A N 1
ATOM 585 C CA . ILE A 1 73 ? 12.459 6.767 -22.964 1.00 92.81 73 ILE A CA 1
ATOM 586 C C . ILE A 1 73 ? 13.688 7.643 -22.684 1.00 92.81 73 ILE A C 1
ATOM 588 O O . ILE A 1 73 ? 13.717 8.361 -21.686 1.00 92.81 73 ILE A O 1
ATOM 592 N N . GLU A 1 74 ? 14.699 7.602 -23.554 1.00 94.25 74 GLU A N 1
ATOM 593 C CA . GLU A 1 74 ? 15.919 8.396 -23.380 1.00 94.25 74 GLU A CA 1
ATOM 594 C C . GLU A 1 74 ? 15.680 9.902 -23.542 1.00 94.25 74 GLU A C 1
ATOM 596 O O . GLU A 1 74 ? 16.292 10.690 -22.825 1.00 94.25 74 GLU A O 1
ATOM 601 N N . GLU A 1 75 ? 14.773 10.327 -24.424 1.00 94.69 75 GLU A N 1
ATOM 602 C CA . GLU A 1 75 ? 14.381 11.738 -24.524 1.00 94.69 75 GLU A CA 1
ATOM 603 C C . GLU A 1 75 ? 13.603 12.206 -23.287 1.00 94.69 75 GLU A C 1
ATOM 605 O O . GLU A 1 75 ? 13.878 13.283 -22.760 1.00 94.69 75 GLU A O 1
ATOM 610 N N . LEU A 1 76 ? 12.692 11.382 -22.758 1.00 93.25 76 LEU A N 1
ATOM 611 C CA . LEU A 1 76 ? 11.935 11.706 -21.544 1.00 93.25 76 LEU A CA 1
ATOM 612 C C . LEU A 1 76 ? 12.843 11.863 -20.315 1.00 93.25 76 LEU A C 1
ATOM 614 O O . LEU A 1 76 ? 12.617 12.756 -19.502 1.00 93.25 76 LEU A O 1
ATOM 618 N N . LYS A 1 77 ? 13.906 11.056 -20.200 1.00 92.75 77 LYS A N 1
ATOM 619 C CA . LYS A 1 77 ? 14.901 11.176 -19.116 1.00 92.75 77 LYS A CA 1
ATOM 620 C C . LYS A 1 77 ? 15.696 12.484 -19.150 1.00 92.75 77 LYS A C 1
ATOM 622 O O . LYS A 1 77 ? 16.279 12.855 -18.136 1.00 92.75 77 LYS A O 1
ATOM 627 N N . LYS A 1 78 ? 15.769 13.167 -20.299 1.00 94.94 78 LYS A N 1
ATOM 628 C CA . LYS A 1 78 ? 16.497 14.442 -20.444 1.00 94.94 78 LYS A CA 1
ATOM 629 C C . LYS A 1 78 ? 15.681 15.650 -19.991 1.00 94.94 78 LYS A C 1
ATOM 631 O O . LYS A 1 78 ? 16.234 16.744 -19.898 1.00 94.94 78 LYS A O 1
ATOM 636 N N . ILE A 1 79 ? 14.379 15.484 -19.761 1.00 94.69 79 ILE A N 1
ATOM 637 C CA . ILE A 1 79 ? 13.513 16.567 -19.303 1.00 94.69 79 ILE A CA 1
ATOM 638 C C . ILE A 1 79 ? 13.911 16.935 -17.869 1.00 94.69 79 ILE A C 1
ATOM 640 O O . ILE A 1 79 ? 14.031 16.072 -17.001 1.00 94.69 79 ILE A O 1
ATOM 644 N N . ASN A 1 80 ? 14.116 18.229 -17.620 1.00 91.19 80 ASN A N 1
ATOM 645 C CA . ASN A 1 80 ? 14.421 18.726 -16.280 1.00 91.19 80 ASN A CA 1
ATOM 646 C C . ASN A 1 80 ? 13.301 18.341 -15.296 1.00 91.19 80 ASN A C 1
ATOM 648 O O . ASN A 1 80 ? 12.130 18.334 -15.662 1.00 91.19 80 ASN A O 1
ATOM 652 N N . ASP A 1 81 ? 13.675 18.037 -14.053 1.00 92.12 81 ASP A N 1
ATOM 653 C CA . ASP A 1 81 ? 12.792 17.588 -12.961 1.00 92.12 81 ASP A CA 1
ATOM 654 C C . ASP A 1 81 ? 12.207 16.167 -13.095 1.00 92.12 81 ASP A C 1
ATOM 656 O O . ASP A 1 81 ? 11.562 15.681 -12.163 1.00 92.12 81 ASP A O 1
ATOM 660 N N . VAL A 1 82 ? 12.499 15.438 -14.178 1.00 92.75 82 VAL A N 1
ATOM 661 C CA . VAL A 1 82 ? 12.182 14.006 -14.273 1.00 92.75 82 VAL A CA 1
ATOM 662 C C . VAL A 1 82 ? 13.254 13.196 -13.546 1.00 92.75 82 VAL A C 1
ATOM 664 O O . VAL A 1 82 ? 14.417 13.174 -13.943 1.00 92.75 82 VAL A O 1
ATOM 667 N N . LYS A 1 83 ? 12.868 12.514 -12.461 1.00 91.06 83 LYS A N 1
ATOM 668 C CA . LYS A 1 83 ? 13.795 11.682 -11.672 1.00 91.06 83 LYS A CA 1
ATOM 669 C C . LYS A 1 83 ? 14.121 10.357 -12.354 1.00 91.06 83 LYS A C 1
ATOM 671 O O . LYS A 1 83 ? 15.276 9.943 -12.369 1.00 91.06 83 LYS A O 1
ATOM 676 N N . GLU A 1 84 ? 13.104 9.676 -12.871 1.00 91.75 84 GLU A N 1
ATOM 677 C CA . GLU A 1 84 ? 13.242 8.336 -13.429 1.00 91.75 84 GLU A CA 1
ATOM 678 C C . GLU A 1 84 ? 12.152 8.072 -14.476 1.00 91.75 84 GLU A C 1
ATOM 680 O O . GLU A 1 84 ? 11.027 8.548 -14.346 1.00 91.75 84 GLU A O 1
ATOM 685 N N . VAL A 1 85 ? 12.495 7.321 -15.527 1.00 93.19 85 VAL A N 1
ATOM 686 C CA . VAL A 1 85 ? 11.570 6.915 -16.597 1.00 93.19 85 VAL A CA 1
ATOM 687 C C . VAL A 1 85 ? 11.778 5.442 -16.883 1.00 93.19 85 VAL A C 1
ATOM 689 O O . VAL A 1 85 ? 12.912 5.009 -17.118 1.00 93.19 85 VAL A O 1
ATOM 692 N N . ILE A 1 86 ? 10.684 4.682 -16.893 1.00 91.44 86 ILE A N 1
ATOM 693 C CA . ILE A 1 86 ? 10.714 3.236 -17.092 1.00 91.44 86 ILE A CA 1
ATOM 694 C C . ILE A 1 86 ? 9.672 2.838 -18.122 1.00 91.44 86 ILE A C 1
ATOM 696 O O . ILE A 1 86 ? 8.493 3.154 -17.988 1.00 91.44 86 ILE A O 1
ATOM 700 N N . GLY A 1 87 ? 10.126 2.121 -19.148 1.00 91.12 87 GLY A N 1
ATOM 701 C CA . GLY A 1 87 ? 9.241 1.444 -20.084 1.00 91.12 87 GLY A CA 1
ATOM 702 C C . GLY A 1 87 ? 8.769 0.128 -19.483 1.00 91.12 87 GLY A C 1
ATOM 703 O O . GLY A 1 87 ? 9.593 -0.687 -19.067 1.00 91.12 87 GLY A O 1
ATOM 704 N N . THR A 1 88 ? 7.457 -0.088 -19.457 1.00 90.12 88 THR A N 1
ATOM 705 C CA . THR A 1 88 ? 6.872 -1.381 -19.102 1.00 90.12 88 THR A CA 1
ATOM 706 C C . THR A 1 88 ? 6.061 -1.942 -20.259 1.00 90.12 88 THR A C 1
ATOM 708 O O . THR A 1 88 ? 5.591 -1.209 -21.130 1.00 90.12 88 THR A O 1
ATOM 711 N N . TYR A 1 89 ? 5.896 -3.259 -20.255 1.00 89.12 89 TYR A N 1
ATOM 712 C CA . TYR A 1 89 ? 5.060 -3.969 -21.209 1.00 89.12 89 TYR A CA 1
ATOM 713 C C . TYR A 1 89 ? 3.842 -4.504 -20.479 1.00 89.12 89 TYR A C 1
ATOM 715 O O . TYR A 1 89 ? 3.966 -5.128 -19.427 1.00 89.12 89 TYR A O 1
ATOM 723 N N . THR A 1 90 ? 2.674 -4.290 -21.070 1.00 90.06 90 THR A N 1
ATOM 724 C CA . THR A 1 90 ? 1.424 -4.873 -20.596 1.00 90.06 90 THR A CA 1
ATOM 725 C C . THR A 1 90 ? 0.802 -5.660 -21.732 1.00 90.06 90 THR A C 1
ATOM 727 O O . THR A 1 90 ? 0.753 -5.183 -22.868 1.00 90.06 90 THR A O 1
ATOM 730 N N . LYS A 1 91 ? 0.349 -6.877 -21.442 1.00 89.31 91 LYS A N 1
ATOM 731 C CA . LYS A 1 91 ? -0.308 -7.744 -22.414 1.00 89.31 91 LYS A CA 1
ATOM 732 C C . LYS A 1 91 ? -1.505 -8.425 -21.777 1.00 89.31 91 LYS A C 1
ATOM 734 O O . LYS A 1 91 ? -1.361 -9.109 -20.769 1.00 89.31 91 LYS A O 1
ATOM 739 N N . ASP A 1 92 ? -2.655 -8.297 -22.420 1.00 91.62 92 ASP A N 1
ATOM 740 C CA . ASP A 1 92 ? -3.838 -9.065 -22.058 1.00 91.62 92 ASP A CA 1
ATOM 741 C C . ASP A 1 92 ? -3.767 -10.442 -22.752 1.00 91.62 92 ASP A C 1
ATOM 743 O O . ASP A 1 92 ? -3.436 -10.546 -23.938 1.00 91.62 92 ASP A O 1
ATOM 747 N N . THR A 1 93 ? -4.002 -11.512 -21.997 1.00 89.81 93 THR A N 1
ATOM 748 C CA . THR A 1 93 ? -3.971 -12.906 -22.456 1.00 89.81 93 THR A CA 1
ATOM 749 C C . THR A 1 93 ? -5.131 -13.687 -21.861 1.00 89.81 93 THR A C 1
ATOM 751 O O . THR A 1 93 ? -5.723 -13.281 -20.864 1.00 89.81 93 THR A O 1
ATOM 754 N N . TYR A 1 94 ? -5.420 -14.840 -22.448 1.00 88.69 94 TYR A N 1
ATOM 755 C CA . TYR A 1 94 ? -6.370 -15.796 -21.902 1.00 88.69 94 TYR A CA 1
ATOM 756 C C . TYR A 1 94 ? -5.623 -16.882 -21.129 1.00 88.69 94 TYR A C 1
ATOM 758 O O . TYR A 1 94 ? -4.538 -17.304 -21.540 1.00 88.69 94 TYR A O 1
ATOM 766 N N . LEU A 1 95 ? -6.192 -17.302 -20.004 1.00 84.50 95 LEU A N 1
ATOM 767 C CA . LEU A 1 95 ? -5.775 -18.471 -19.244 1.00 84.50 95 LEU A CA 1
ATOM 768 C C . LEU A 1 95 ? -6.965 -19.421 -19.143 1.00 84.50 95 LEU A C 1
ATOM 770 O O . LEU A 1 95 ? -8.026 -19.026 -18.667 1.00 84.50 95 LEU A O 1
ATOM 774 N N . GLU A 1 96 ? -6.781 -20.665 -19.568 1.00 83.94 96 GLU A N 1
ATOM 775 C CA . GLU A 1 96 ? -7.786 -21.713 -19.416 1.00 83.94 96 GLU A CA 1
ATOM 776 C C . GLU A 1 96 ? -7.424 -22.596 -18.216 1.00 83.94 96 GLU A C 1
ATOM 778 O O . GLU A 1 96 ? -6.363 -23.217 -18.189 1.00 83.94 96 GLU A O 1
ATOM 783 N N . LEU A 1 97 ? -8.300 -22.636 -17.211 1.00 80.94 97 LEU A N 1
ATOM 784 C CA . LEU A 1 97 ? -8.183 -23.502 -16.035 1.00 80.94 97 LEU A CA 1
ATOM 785 C C . LEU A 1 97 ? -9.508 -24.235 -15.833 1.00 80.94 97 LEU A C 1
ATOM 787 O O . LEU A 1 97 ? -10.558 -23.599 -15.776 1.00 80.94 97 LEU A O 1
ATOM 791 N N . ASP A 1 98 ? -9.474 -25.563 -15.715 1.00 79.56 98 ASP A N 1
ATOM 792 C CA . ASP A 1 98 ? -10.652 -26.404 -15.445 1.00 79.56 98 ASP A CA 1
ATOM 793 C C . ASP A 1 98 ? -11.876 -26.093 -16.342 1.00 79.56 98 ASP A C 1
ATOM 795 O O . ASP A 1 98 ? -13.005 -25.962 -15.860 1.00 79.56 98 ASP A O 1
ATOM 799 N N . ASN A 1 99 ? -11.663 -25.963 -17.661 1.00 77.31 99 ASN A N 1
ATOM 800 C CA . ASN A 1 99 ? -12.675 -25.568 -18.660 1.00 77.31 99 ASN A CA 1
ATOM 801 C C . ASN A 1 99 ? -13.327 -24.189 -18.410 1.00 77.31 99 ASN A C 1
ATOM 803 O O . ASN A 1 99 ? -14.448 -23.933 -18.861 1.00 77.31 99 ASN A O 1
ATOM 807 N N . LYS A 1 100 ? -12.653 -23.294 -17.685 1.00 80.50 100 LYS A N 1
ATOM 808 C CA . LYS A 1 100 ? -13.023 -21.883 -17.545 1.00 80.50 100 LYS A CA 1
ATOM 809 C C . LYS A 1 100 ? -11.939 -21.008 -18.154 1.00 80.50 100 LYS A C 1
ATOM 811 O O . LYS A 1 100 ? -10.754 -21.217 -17.911 1.00 80.50 100 LYS A O 1
ATOM 816 N N . GLU A 1 101 ? -12.364 -20.010 -18.915 1.00 83.19 101 GLU A N 1
ATOM 817 C CA . GLU A 1 101 ? -11.476 -19.041 -19.547 1.00 83.19 101 GLU A CA 1
ATOM 818 C C . GLU A 1 101 ? -11.432 -17.751 -18.720 1.00 83.19 101 GLU A C 1
ATOM 820 O O . GLU A 1 101 ? -12.465 -17.151 -18.408 1.00 83.19 101 GLU A O 1
ATOM 825 N N . PHE A 1 102 ? -10.224 -17.326 -18.367 1.00 84.94 102 PHE A N 1
ATOM 826 C CA . PHE A 1 102 ? -9.942 -16.111 -17.615 1.00 84.94 102 PHE A CA 1
ATOM 827 C C . PHE A 1 102 ? -9.176 -15.135 -18.495 1.00 84.94 102 PHE A C 1
ATOM 829 O O . PHE A 1 102 ? -8.247 -15.522 -19.202 1.00 84.94 102 PHE A O 1
ATOM 836 N N . VAL A 1 103 ? -9.525 -13.854 -18.414 1.00 88.62 103 VAL A N 1
ATOM 837 C CA . VAL A 1 103 ? -8.734 -12.790 -19.036 1.00 88.62 103 VAL A CA 1
ATOM 838 C C . VAL A 1 103 ? -7.731 -12.293 -18.008 1.00 88.62 103 VAL A C 1
ATOM 840 O O . VAL A 1 103 ? -8.111 -11.730 -16.982 1.00 88.62 103 VAL A O 1
ATOM 843 N N . LEU A 1 104 ? -6.451 -12.509 -18.283 1.00 89.31 104 LEU A N 1
ATOM 844 C CA . LEU A 1 104 ? -5.350 -12.044 -17.456 1.00 89.31 104 LEU A CA 1
ATOM 845 C C . LEU A 1 104 ? -4.655 -10.862 -18.108 1.00 89.31 104 LEU A C 1
ATOM 847 O O . LEU A 1 104 ? -4.386 -10.864 -19.306 1.00 89.31 104 LEU A O 1
ATOM 851 N N . ARG A 1 105 ? -4.271 -9.893 -17.283 1.00 92.25 105 ARG A N 1
ATOM 852 C CA . ARG A 1 105 ? -3.342 -8.837 -17.667 1.00 92.25 105 ARG A CA 1
ATOM 853 C C . ARG A 1 105 ? -1.961 -9.162 -17.122 1.00 92.25 105 ARG A C 1
ATOM 855 O O . ARG A 1 105 ? -1.747 -9.133 -15.915 1.00 92.25 105 ARG A O 1
ATOM 862 N N . ILE A 1 106 ? -1.026 -9.453 -18.017 1.00 90.88 106 ILE A N 1
ATOM 863 C CA . ILE A 1 106 ? 0.382 -9.648 -17.680 1.00 90.88 106 ILE A CA 1
ATOM 864 C C . ILE A 1 106 ? 1.068 -8.289 -17.725 1.00 90.88 106 ILE A C 1
ATOM 866 O O . ILE A 1 106 ? 1.006 -7.594 -18.740 1.00 90.88 106 ILE A O 1
ATOM 870 N N . ILE A 1 107 ? 1.741 -7.934 -16.635 1.00 91.81 107 ILE A N 1
ATOM 871 C CA . ILE A 1 107 ? 2.491 -6.686 -16.495 1.00 91.81 107 ILE A CA 1
ATOM 872 C C . ILE A 1 107 ? 3.960 -7.043 -16.280 1.00 91.81 107 ILE A C 1
ATOM 874 O O . ILE A 1 107 ? 4.285 -7.890 -15.448 1.00 91.81 107 ILE A O 1
ATOM 878 N N . GLY A 1 108 ? 4.849 -6.402 -17.037 1.00 90.19 108 GLY A N 1
ATOM 879 C CA . GLY A 1 108 ? 6.288 -6.527 -16.846 1.00 90.19 108 GLY A CA 1
ATOM 880 C C . GLY A 1 108 ? 6.700 -6.004 -15.472 1.00 90.19 108 GLY A C 1
ATOM 881 O O . GLY A 1 108 ? 6.452 -4.841 -15.146 1.00 90.19 108 GLY A O 1
ATOM 882 N N . LEU A 1 109 ? 7.336 -6.861 -14.672 1.00 89.19 109 LEU A N 1
ATOM 883 C CA . LEU A 1 109 ? 7.873 -6.463 -13.377 1.00 89.19 109 LEU A CA 1
ATOM 884 C C . LEU A 1 109 ? 9.119 -5.599 -13.538 1.00 89.19 109 LEU A C 1
ATOM 886 O O . LEU A 1 109 ? 9.950 -5.803 -14.424 1.00 89.19 109 LEU A O 1
ATOM 890 N N . ASN A 1 110 ? 9.255 -4.660 -12.614 1.00 85.88 110 ASN A N 1
ATOM 891 C CA . ASN A 1 110 ? 10.385 -3.764 -12.510 1.00 85.88 110 ASN A CA 1
ATOM 892 C C . ASN A 1 110 ? 10.757 -3.567 -11.034 1.00 85.88 110 ASN A C 1
ATOM 894 O O . ASN A 1 110 ? 9.915 -3.678 -10.146 1.00 85.88 110 ASN A O 1
ATOM 898 N N . ASN A 1 111 ? 12.028 -3.258 -10.786 1.00 84.25 111 ASN A N 1
ATOM 899 C CA . ASN A 1 111 ? 12.587 -3.121 -9.444 1.00 84.25 111 ASN A CA 1
ATOM 900 C C . ASN A 1 111 ? 12.616 -1.677 -8.934 1.00 84.25 111 ASN A C 1
ATOM 902 O O . ASN A 1 111 ? 12.862 -1.470 -7.746 1.00 84.25 111 ASN A O 1
ATOM 906 N N . ASN A 1 112 ? 12.390 -0.684 -9.796 1.00 86.94 112 ASN A N 1
ATOM 907 C CA . ASN A 1 112 ? 12.623 0.713 -9.439 1.00 86.94 112 ASN A CA 1
ATOM 908 C C . ASN A 1 112 ? 11.322 1.484 -9.160 1.00 86.94 112 ASN A C 1
ATOM 910 O O . ASN A 1 112 ? 11.176 2.000 -8.057 1.00 86.94 112 ASN A O 1
ATOM 914 N N . ILE A 1 113 ? 10.373 1.502 -10.103 1.00 90.25 113 ILE A N 1
ATOM 915 C CA . ILE A 1 113 ? 9.056 2.173 -10.025 1.00 90.25 113 ILE A CA 1
ATOM 916 C C . ILE A 1 113 ? 7.957 1.108 -9.995 1.00 90.25 113 ILE A C 1
ATOM 918 O O . ILE A 1 113 ? 8.103 0.081 -10.666 1.00 90.25 113 ILE A O 1
ATOM 922 N N . ASN A 1 114 ? 6.863 1.382 -9.274 1.00 91.38 114 ASN A N 1
ATOM 923 C CA . ASN A 1 114 ? 5.735 0.469 -9.050 1.00 91.38 114 ASN A CA 1
ATOM 924 C C . ASN A 1 114 ? 6.181 -0.865 -8.461 1.00 91.38 114 ASN A C 1
ATOM 926 O O . ASN A 1 114 ? 5.891 -1.937 -9.000 1.00 91.38 114 ASN A O 1
ATOM 930 N N . LYS A 1 115 ? 6.925 -0.806 -7.360 1.00 90.50 115 LYS A N 1
ATOM 931 C CA . LYS A 1 115 ? 7.345 -2.020 -6.669 1.00 90.50 115 LYS A CA 1
ATOM 932 C C . LYS A 1 115 ? 6.105 -2.763 -6.190 1.00 90.50 115 LYS A C 1
ATOM 934 O O . LYS A 1 115 ? 5.212 -2.186 -5.576 1.00 90.50 115 LYS A O 1
ATOM 939 N N . VAL A 1 116 ? 6.050 -4.051 -6.498 1.00 89.31 116 VAL A N 1
ATOM 940 C CA . VAL A 1 116 ? 4.951 -4.906 -6.059 1.00 89.31 116 VAL A CA 1
ATOM 941 C C . VAL A 1 116 ? 5.131 -5.272 -4.589 1.00 89.31 116 VAL A C 1
ATOM 943 O O . VAL A 1 116 ? 6.215 -5.674 -4.159 1.00 89.31 116 VAL A O 1
ATOM 946 N N . TYR A 1 117 ? 4.051 -5.161 -3.819 1.00 87.56 117 TYR A N 1
ATOM 947 C CA . TYR A 1 117 ? 4.022 -5.607 -2.433 1.00 87.56 117 TYR A CA 1
ATOM 948 C C . TYR A 1 117 ? 3.851 -7.130 -2.374 1.00 87.56 117 TYR A C 1
ATOM 950 O O . TYR A 1 117 ? 2.835 -7.678 -2.808 1.00 87.56 117 TYR A O 1
ATOM 958 N N . LEU A 1 118 ? 4.851 -7.822 -1.828 1.00 88.94 118 LEU A N 1
ATOM 959 C CA . LEU A 1 118 ? 4.826 -9.273 -1.678 1.00 88.94 118 LEU A CA 1
ATOM 960 C C . LEU A 1 118 ? 4.096 -9.656 -0.385 1.00 88.94 118 LEU A C 1
ATOM 962 O O . LEU A 1 118 ? 4.581 -9.375 0.709 1.00 88.94 118 LEU A O 1
ATOM 966 N N . SER A 1 119 ? 2.949 -10.323 -0.516 1.00 88.94 119 SER A N 1
ATOM 967 C CA . SER A 1 119 ? 2.182 -10.813 0.636 1.00 88.94 119 SER A CA 1
ATOM 968 C C . SER A 1 119 ? 2.695 -12.153 1.174 1.00 88.94 119 SER A C 1
ATOM 970 O O . SER A 1 119 ? 2.767 -12.330 2.388 1.00 88.94 119 SER A O 1
ATOM 972 N N . ASP A 1 120 ? 3.065 -13.081 0.289 1.00 85.75 120 ASP A N 1
ATOM 973 C CA . ASP A 1 120 ? 3.602 -14.401 0.629 1.00 85.75 120 ASP A CA 1
ATOM 974 C C . ASP A 1 120 ? 4.516 -14.921 -0.500 1.00 85.75 120 ASP A C 1
ATOM 976 O O . ASP A 1 120 ? 4.395 -14.510 -1.655 1.00 85.75 120 ASP A O 1
ATOM 980 N N . GLY A 1 121 ? 5.438 -15.830 -0.179 1.00 88.12 121 GLY A N 1
ATOM 981 C CA . GLY A 1 121 ? 6.370 -16.424 -1.139 1.00 88.12 121 GLY A CA 1
ATOM 982 C C . GLY A 1 121 ? 7.606 -15.567 -1.434 1.00 88.12 121 GLY A C 1
ATOM 983 O O . GLY A 1 121 ? 8.269 -15.071 -0.522 1.00 88.12 121 GLY A O 1
ATOM 984 N N . LYS A 1 122 ? 7.986 -15.472 -2.715 1.00 89.25 122 LYS A N 1
ATOM 985 C CA . LYS A 1 122 ? 9.163 -14.733 -3.207 1.00 89.25 122 LYS A CA 1
ATOM 986 C C . LYS A 1 122 ? 8.859 -14.097 -4.560 1.00 89.25 122 LYS A C 1
ATOM 988 O O . LYS A 1 122 ? 8.059 -14.631 -5.321 1.00 89.25 122 LYS A O 1
ATOM 993 N N . LEU A 1 123 ? 9.525 -12.981 -4.860 1.00 89.81 123 LEU A N 1
ATOM 994 C CA . LEU A 1 123 ? 9.475 -12.397 -6.199 1.00 89.81 123 LEU A CA 1
ATOM 995 C C . LEU A 1 123 ? 10.189 -13.301 -7.222 1.00 89.81 123 LEU A C 1
ATOM 997 O O . LEU A 1 123 ? 11.168 -13.961 -6.851 1.00 89.81 123 LEU A O 1
ATOM 1001 N N . PRO A 1 124 ? 9.735 -13.304 -8.491 1.00 89.50 124 PRO A N 1
ATOM 1002 C CA . PRO A 1 124 ? 10.362 -14.058 -9.570 1.00 89.50 124 PRO A CA 1
ATOM 1003 C C . PRO A 1 124 ? 11.858 -13.770 -9.685 1.00 89.50 124 PRO A C 1
ATOM 1005 O O . PRO A 1 124 ? 12.277 -12.614 -9.748 1.00 89.50 124 PRO A O 1
ATOM 1008 N N . SER A 1 125 ? 12.666 -14.827 -9.723 1.00 87.00 125 SER A N 1
ATOM 1009 C CA . SER A 1 125 ? 14.120 -14.731 -9.916 1.00 87.00 125 SER A CA 1
ATOM 1010 C C . SER A 1 125 ? 14.539 -14.943 -11.373 1.00 87.00 125 SER A C 1
ATOM 1012 O O . SER A 1 125 ? 15.666 -14.620 -11.748 1.00 87.00 125 SER A O 1
ATOM 1014 N N . ASN A 1 126 ? 13.652 -15.502 -12.198 1.00 87.44 126 ASN A N 1
ATOM 1015 C CA . ASN A 1 126 ? 13.879 -15.778 -13.613 1.00 87.44 126 ASN A CA 1
ATOM 1016 C C . ASN A 1 126 ? 12.611 -15.499 -14.440 1.00 87.44 126 ASN A C 1
ATOM 1018 O O . ASN A 1 126 ? 11.522 -15.329 -13.901 1.00 87.44 126 ASN A O 1
ATOM 1022 N N . ASN A 1 127 ? 12.755 -15.488 -15.768 1.00 85.56 127 ASN A N 1
ATOM 1023 C CA . ASN A 1 127 ? 11.657 -15.191 -16.699 1.00 85.56 127 ASN A CA 1
ATOM 1024 C C . ASN A 1 127 ? 10.613 -16.319 -16.823 1.00 85.56 127 ASN A C 1
ATOM 1026 O O . ASN A 1 127 ? 9.676 -16.190 -17.606 1.00 85.56 127 ASN A O 1
ATOM 1030 N N . SER A 1 128 ? 10.797 -17.439 -16.123 1.00 85.88 128 SER A N 1
ATOM 1031 C CA . SER A 1 128 ? 9.862 -18.571 -16.100 1.00 85.88 128 SER A CA 1
ATOM 1032 C C . SER A 1 128 ? 8.990 -18.577 -14.843 1.00 85.88 128 SER A C 1
ATOM 1034 O O . SER A 1 128 ? 8.113 -19.424 -14.706 1.00 85.88 128 SER A O 1
ATOM 1036 N N . GLU A 1 129 ? 9.213 -17.626 -13.940 1.00 88.75 129 GLU A N 1
ATOM 1037 C CA . GLU A 1 129 ? 8.448 -17.428 -12.720 1.00 88.75 129 GLU A CA 1
ATOM 1038 C C . GLU A 1 129 ? 7.565 -16.188 -12.859 1.00 88.75 129 GLU A C 1
ATOM 1040 O O . GLU A 1 129 ? 7.935 -15.192 -13.483 1.00 88.75 129 GLU A O 1
ATOM 1045 N N . ILE A 1 130 ? 6.389 -16.239 -12.244 1.00 89.25 130 ILE A N 1
ATOM 1046 C CA . ILE A 1 130 ? 5.449 -15.124 -12.209 1.00 89.25 130 ILE A CA 1
ATOM 1047 C C . ILE A 1 130 ? 5.000 -14.888 -10.776 1.00 89.25 130 ILE A C 1
ATOM 1049 O O . ILE A 1 130 ? 4.907 -15.815 -9.972 1.00 89.25 130 ILE A O 1
ATOM 1053 N N . VAL A 1 131 ? 4.706 -13.631 -10.469 1.00 91.81 131 VAL A N 1
ATOM 1054 C CA . VAL A 1 131 ? 3.895 -13.283 -9.307 1.00 91.81 131 VAL A CA 1
ATOM 1055 C C . VAL A 1 131 ? 2.462 -13.114 -9.787 1.00 91.81 131 VAL A C 1
ATOM 1057 O O . VAL A 1 131 ? 2.225 -12.604 -10.883 1.00 91.81 131 VAL A O 1
ATOM 1060 N N . VAL A 1 132 ? 1.512 -13.561 -8.981 1.00 91.00 132 VAL A N 1
ATOM 1061 C CA . VAL A 1 132 ? 0.086 -13.480 -9.289 1.00 91.00 132 VAL A CA 1
ATOM 1062 C C . VAL A 1 132 ? -0.643 -12.779 -8.160 1.00 91.00 132 VAL A C 1
ATOM 1064 O O . VAL A 1 132 ? -0.160 -12.736 -7.026 1.00 91.00 132 VAL A O 1
ATOM 1067 N N . ASP A 1 133 ? -1.812 -12.233 -8.475 1.00 91.12 133 ASP A N 1
ATOM 1068 C CA . ASP A 1 133 ? -2.699 -11.707 -7.449 1.00 91.12 133 ASP A CA 1
ATOM 1069 C C . ASP A 1 133 ? -3.156 -12.846 -6.527 1.00 91.12 133 ASP A C 1
ATOM 1071 O O . ASP A 1 133 ? -3.451 -13.961 -6.968 1.00 91.12 133 ASP A O 1
ATOM 1075 N N . LYS A 1 134 ? -3.236 -12.552 -5.232 1.00 89.56 134 LYS A N 1
ATOM 1076 C CA . LYS A 1 134 ? -3.690 -13.491 -4.211 1.00 89.56 134 LYS A CA 1
ATOM 1077 C C . LYS A 1 134 ? -5.107 -13.986 -4.506 1.00 89.56 134 LYS A C 1
ATOM 1079 O O . LYS A 1 134 ? -5.386 -15.167 -4.314 1.00 89.56 134 LYS A O 1
ATOM 1084 N N . LEU A 1 135 ? -5.971 -13.110 -5.022 1.00 88.25 135 LEU A N 1
ATOM 1085 C CA . LEU A 1 135 ? -7.345 -13.465 -5.384 1.00 88.25 135 LEU A CA 1
ATOM 1086 C C . LEU A 1 135 ? -7.394 -14.546 -6.470 1.00 88.25 135 LEU A C 1
ATOM 1088 O O . LEU A 1 135 ? -8.201 -15.467 -6.375 1.00 88.25 135 LEU A O 1
ATOM 1092 N N . LEU A 1 136 ? -6.483 -14.496 -7.451 1.00 86.50 136 LEU A N 1
ATOM 1093 C CA . LEU A 1 136 ? -6.413 -15.509 -8.506 1.00 86.50 136 LEU A CA 1
ATOM 1094 C C . LEU A 1 136 ? -6.132 -16.900 -7.923 1.00 86.50 136 LEU A C 1
ATOM 1096 O O . LEU A 1 136 ? -6.710 -17.883 -8.388 1.00 86.50 136 LEU A O 1
ATOM 1100 N N . LEU A 1 137 ? -5.273 -16.980 -6.900 1.00 87.31 137 LEU A N 1
ATOM 1101 C CA . LEU A 1 137 ? -4.955 -18.238 -6.225 1.00 87.31 137 LEU A CA 1
ATOM 1102 C C . LEU A 1 137 ? -6.140 -18.761 -5.405 1.00 87.31 137 LEU A C 1
ATOM 1104 O O . LEU A 1 137 ? -6.499 -19.933 -5.518 1.00 87.31 137 LEU A O 1
ATOM 1108 N N . GLU A 1 138 ? -6.755 -17.890 -4.601 1.00 87.06 138 GLU A N 1
ATOM 1109 C CA . GLU A 1 138 ? -7.850 -18.255 -3.696 1.00 87.06 138 GLU A CA 1
ATOM 1110 C C . GLU A 1 138 ? -9.112 -18.700 -4.447 1.00 87.06 138 GLU A C 1
ATOM 1112 O O . GLU A 1 138 ? -9.734 -19.691 -4.064 1.00 87.06 138 GLU A O 1
ATOM 1117 N N . GLU A 1 139 ? -9.478 -18.022 -5.536 1.00 85.12 139 GLU A N 1
ATOM 1118 C CA . GLU A 1 139 ? -10.700 -18.331 -6.292 1.00 85.12 139 GLU A CA 1
ATOM 1119 C C . GLU A 1 139 ? -10.596 -19.617 -7.122 1.00 85.12 139 GLU A C 1
ATOM 1121 O O . GLU A 1 139 ? -11.612 -20.252 -7.415 1.00 85.12 139 GLU A O 1
ATOM 1126 N N . ASN A 1 140 ? -9.376 -20.025 -7.475 1.00 82.62 140 ASN A N 1
ATOM 1127 C CA . ASN A 1 140 ? -9.126 -21.164 -8.358 1.00 82.62 140 ASN A CA 1
ATOM 1128 C C . ASN A 1 140 ? -8.464 -22.352 -7.642 1.00 82.62 140 ASN A C 1
ATOM 1130 O O . ASN A 1 140 ? -8.029 -23.293 -8.299 1.00 82.62 140 ASN A O 1
ATOM 1134 N N . ASN A 1 141 ? -8.406 -22.340 -6.301 1.00 82.19 141 ASN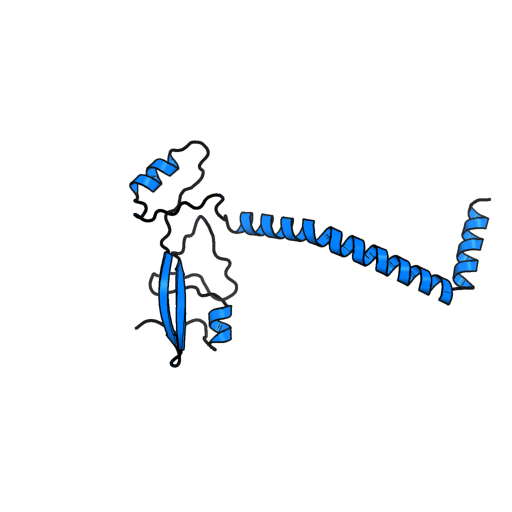 A N 1
ATOM 1135 C CA . ASN A 1 141 ? -7.761 -23.375 -5.477 1.00 82.19 141 ASN A CA 1
ATOM 1136 C C . ASN A 1 141 ? -6.303 -23.679 -5.879 1.00 82.19 141 ASN A C 1
ATOM 1138 O O . ASN A 1 141 ? -5.830 -24.808 -5.721 1.00 82.19 141 ASN A O 1
ATOM 1142 N N . LEU A 1 142 ? -5.590 -22.671 -6.378 1.00 82.88 142 LEU A N 1
ATOM 1143 C CA . LEU A 1 142 ? -4.206 -22.793 -6.827 1.00 82.88 142 LEU A CA 1
ATOM 1144 C C . LEU A 1 142 ? -3.241 -22.551 -5.667 1.00 82.88 142 LEU A C 1
ATOM 1146 O O . LEU A 1 142 ? -3.553 -21.848 -4.700 1.00 82.88 142 LEU A O 1
ATOM 1150 N N . LYS A 1 143 ? -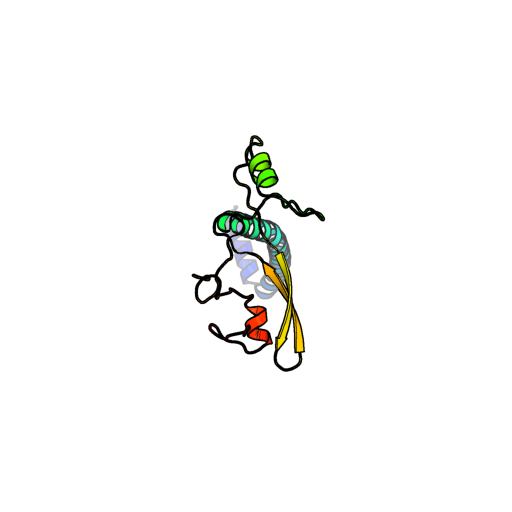2.036 -23.111 -5.769 1.00 85.31 143 LYS A N 1
ATOM 1151 C CA . LYS A 1 143 ? -0.975 -22.968 -4.771 1.00 85.31 143 LYS A CA 1
ATOM 1152 C C . LYS A 1 143 ? 0.281 -22.353 -5.375 1.00 85.31 143 LYS A C 1
ATOM 1154 O O . LYS A 1 143 ? 0.539 -22.405 -6.574 1.00 85.31 143 LYS A O 1
ATOM 1159 N N . ILE A 1 144 ? 1.098 -21.768 -4.501 1.00 84.88 144 ILE A N 1
ATOM 1160 C CA . ILE A 1 144 ? 2.419 -21.260 -4.876 1.00 84.88 144 ILE A CA 1
ATOM 1161 C C . ILE A 1 144 ? 3.266 -22.434 -5.399 1.00 84.88 144 ILE A C 1
ATOM 1163 O O . ILE A 1 144 ? 3.352 -23.472 -4.738 1.00 84.88 144 ILE A O 1
ATOM 1167 N N . ASN A 1 145 ? 3.937 -22.216 -6.535 1.00 84.12 145 ASN A N 1
ATOM 1168 C CA . ASN A 1 145 ? 4.711 -23.186 -7.330 1.00 84.12 145 ASN A CA 1
ATOM 1169 C C . ASN A 1 145 ? 3.901 -24.104 -8.267 1.00 84.12 145 ASN A C 1
ATOM 1171 O O . ASN A 1 145 ? 4.484 -25.030 -8.834 1.00 84.12 145 ASN A O 1
ATOM 1175 N N . ASP A 1 146 ? 2.608 -23.847 -8.473 1.00 83.81 146 ASP A N 1
ATOM 1176 C CA . ASP A 1 146 ? 1.864 -24.489 -9.564 1.00 83.81 146 ASP A CA 1
ATOM 1177 C C . ASP A 1 146 ? 2.308 -23.939 -10.938 1.00 83.81 146 ASP A C 1
ATOM 1179 O O . ASP A 1 146 ? 2.765 -22.799 -11.059 1.00 83.81 146 ASP A O 1
ATOM 1183 N N . ILE A 1 147 ? 2.202 -24.768 -11.984 1.00 77.62 147 ILE A N 1
ATOM 1184 C CA . ILE A 1 147 ? 2.660 -24.459 -13.350 1.00 77.62 147 ILE A CA 1
ATOM 1185 C C . ILE A 1 147 ? 1.445 -24.203 -14.248 1.00 77.62 147 ILE A C 1
ATOM 1187 O O . ILE A 1 147 ? 0.557 -25.047 -14.343 1.00 77.62 147 ILE A O 1
ATOM 1191 N N . PHE A 1 148 ? 1.435 -23.053 -14.930 1.00 68.00 148 PHE A N 1
ATOM 1192 C CA . PHE A 1 148 ? 0.291 -22.562 -15.717 1.00 68.00 148 PHE A CA 1
ATOM 1193 C C . PHE A 1 148 ? 0.477 -22.645 -17.234 1.00 68.00 148 PHE A C 1
ATOM 1195 O O . PHE A 1 148 ? -0.500 -22.745 -17.970 1.00 68.00 148 PHE A O 1
ATOM 1202 N N . PHE A 1 149 ? 1.722 -22.579 -17.707 1.00 59.38 149 PHE A N 1
ATOM 1203 C CA . PHE A 1 149 ? 2.052 -22.514 -19.129 1.00 59.38 149 PHE A CA 1
ATOM 1204 C C . PHE A 1 149 ? 2.993 -23.669 -19.470 1.00 59.38 149 PHE A C 1
ATOM 1206 O O . PHE A 1 149 ? 4.041 -23.810 -18.840 1.00 59.38 149 PHE A O 1
ATOM 1213 N N . ASN A 1 150 ? 2.593 -24.494 -20.439 1.00 44.56 150 ASN A N 1
ATOM 1214 C CA . ASN A 1 150 ? 3.410 -25.552 -21.033 1.00 44.56 150 ASN A CA 1
ATOM 1215 C C . ASN A 1 150 ? 3.790 -25.146 -22.459 1.00 44.56 150 ASN A C 1
ATOM 1217 O O . ASN A 1 150 ? 2.893 -24.616 -23.156 1.00 44.56 150 ASN A O 1
#

Foldseek 3Di:
DVVVVVVVVVVVCVVVVVVNVVVVVVVCVVVVVVVVVVVVVVVVVVVVVVVCVVQQADPDDDDDPVDDDPVNQVVVCPDPPDPHGDDKDWDWDWFADPNDIDIDIDIDDDDRYRHDDDPDDDDDPDPQDDDDDPCVCVVRVHDPPDHGDD

pLDDT: mean 89.22, std 7.56, range [44.56, 97.38]

Sequence (150 aa):
MKNKLLKHIFKKIKDNNKRFLSLFCMAFLGVGFFTGIQSCGPDMLKTLDNYYDENNVYDIEIISNLGLTNNDIEELKKINDVKEVIGTYTKDTYLELDNKEFVLRIIGLNNNINKVYLSDGKLPSNNSEIVVDKLLLEENNLKINDIFFN